Protein AF-A0A4R6TZN9-F1 (afdb_monomer)

Solvent-accessible surface area (backbone atoms only — not comparable to full-atom values): 10328 Å² total; per-residue (Å²): 135,86,80,82,78,74,82,51,76,64,56,57,52,52,51,52,52,55,50,53,56,51,51,53,55,50,51,55,51,50,55,52,51,51,51,53,49,52,49,54,51,43,51,51,50,40,50,53,53,52,52,52,51,54,52,51,53,65,76,41,74,80,31,57,74,72,47,62,58,57,87,77,70,66,84,60,85,71,74,46,57,36,98,57,66,76,50,92,84,32,39,75,53,55,47,55,53,37,35,48,36,52,54,36,66,65,39,36,51,63,53,66,71,78,63,82,47,75,61,86,66,43,79,72,52,64,89,91,52,80,80,34,39,55,48,62,47,70,45,87,99,51,78,36,44,41,54,33,33,38,39,67,51,102,82,78,54,76,45,78,42,76,59,52,79,60,74,52,72,62,68,128

Foldseek 3Di:
DDDPPPDDPVNVVVVVVVVVVVVVVVVVVVVVVVQVVQVVVLVVVLVVLLVQLLVLCVVLVVEDPVLLQDFADQQDQQQADDPDPPPVRHDDDDSSSSSNNSCCVSFYAPPNVVPPDGDPNNVFFPPPDPPGQWHWDDDPPDLWIQIWGWGDGPPGDIDTDSVDPPRPSSPD

Secondary structure (DSSP, 8-state):
-----PPPHHHHHHHHHHHHHHHHHHHHHHHHHHHHHHHHHHHHHHHHHHHHHHHHHHH-TTS-HHHHTPPP-TTSPPPPB-SSTTSTT-B---HHHHHHHHHHHHHS-GGGGS-----GGGGTS-TT-SS-SEEEEEPTTSS-EEEEEEEE-TTS-EEE--TT-S-B----

Nearest PDB structures (foldseek):
  2xkl-assembly1_A-2  TM=5.096E-01  e=2.145E+00  Mus musculus
  4f6l-assembly1_A  TM=2.309E-01  e=5.492E+00  Staphylococcus aureus subsp. aureus Mu50

InterPro domains:
  IPR012902 Prokaryotic N-terminal methylation site [PF07963] (1-26)
  IPR012902 Prokaryotic N-terminal methylation site [PS00409] (5-25)
  IPR013362 Pilus modification type IV, PilV [TIGR02523] (4-108)
  IPR054402 Type IV pilin Tt1218-like domain [PF22150] (28-104)

Radius of gyration: 25.99 Å; Cα contacts (8 Å, |Δi|>4): 208; chains: 1; bounding box: 72×40×73 Å

Structure (mmCIF, N/CA/C/O backbone):
data_AF-A0A4R6TZN9-F1
#
_entry.id   AF-A0A4R6TZN9-F1
#
loop_
_atom_site.group_PDB
_atom_site.id
_atom_site.type_symbol
_atom_site.label_atom_id
_atom_site.label_alt_id
_atom_site.label_comp_id
_atom_site.label_asym_id
_atom_site.label_entity_id
_atom_site.label_seq_id
_atom_site.pdbx_PDB_ins_code
_atom_site.Cartn_x
_atom_site.Cartn_y
_atom_site.Cartn_z
_atom_site.occupancy
_atom_site.B_iso_or_equiv
_atom_site.auth_seq_id
_atom_site.auth_comp_id
_atom_site.auth_asym_id
_atom_site.auth_atom_id
_atom_site.pdbx_PDB_model_num
ATOM 1 N N . MET A 1 1 ? -58.972 -7.550 46.122 1.00 49.81 1 MET A N 1
ATOM 2 C CA . MET A 1 1 ? -57.962 -6.487 46.336 1.00 49.81 1 MET A CA 1
ATOM 3 C C . MET A 1 1 ? -56.599 -7.011 45.911 1.00 49.81 1 MET A C 1
ATOM 5 O O . MET A 1 1 ? -56.025 -7.824 46.624 1.00 49.81 1 MET A O 1
ATOM 9 N N . ASN A 1 2 ? -56.105 -6.603 44.740 1.00 59.06 2 ASN A N 1
ATOM 10 C CA . ASN A 1 2 ? -54.765 -6.977 44.282 1.00 59.06 2 ASN A CA 1
ATOM 11 C C . ASN A 1 2 ? -53.728 -6.092 44.979 1.00 59.06 2 ASN A C 1
ATOM 13 O O . ASN A 1 2 ? -53.755 -4.871 44.844 1.00 59.06 2 ASN A O 1
ATOM 17 N N . ARG A 1 3 ? -52.832 -6.713 45.752 1.00 59.12 3 ARG A N 1
ATOM 18 C CA . ARG A 1 3 ? -51.683 -6.045 46.369 1.00 59.12 3 ARG A CA 1
ATOM 19 C C . ARG A 1 3 ? -50.682 -5.681 45.272 1.00 59.12 3 ARG A C 1
ATOM 21 O O . ARG A 1 3 ? -50.042 -6.570 44.716 1.00 59.12 3 ARG A O 1
ATOM 28 N N . GLN A 1 4 ? -50.540 -4.391 44.976 1.00 62.84 4 GLN A N 1
ATOM 29 C CA . GLN A 1 4 ? -49.404 -3.888 44.207 1.00 62.84 4 GLN A CA 1
ATOM 30 C C . GLN A 1 4 ? -48.121 -4.185 44.994 1.00 62.84 4 GLN A C 1
ATOM 32 O O . GLN A 1 4 ? -47.906 -3.648 46.080 1.00 62.84 4 GLN A O 1
ATOM 37 N N . LYS A 1 5 ? -47.284 -5.084 44.470 1.00 64.38 5 LYS A N 1
ATOM 38 C CA . LYS A 1 5 ? -45.909 -5.259 44.938 1.00 64.38 5 LYS A CA 1
ATOM 39 C C . LYS A 1 5 ? -45.095 -4.143 44.293 1.00 64.38 5 LYS A C 1
ATOM 41 O O . LYS A 1 5 ? -44.784 -4.222 43.111 1.00 64.38 5 LYS A O 1
ATOM 46 N N . GLY A 1 6 ? -44.852 -3.069 45.041 1.00 66.81 6 GLY A N 1
ATOM 47 C CA . GLY A 1 6 ? -43.945 -2.011 44.608 1.00 66.81 6 GLY A CA 1
ATOM 48 C C . GLY A 1 6 ? -42.567 -2.608 44.331 1.00 66.81 6 GLY A C 1
ATOM 49 O O . GLY A 1 6 ? -42.025 -3.319 45.177 1.00 66.81 6 GLY A O 1
ATOM 50 N N . ILE A 1 7 ? -42.046 -2.346 43.135 1.00 66.81 7 ILE A N 1
ATOM 51 C CA . ILE A 1 7 ? -40.670 -2.649 42.731 1.00 66.81 7 ILE A CA 1
ATOM 52 C C . ILE A 1 7 ? -39.751 -2.012 43.775 1.00 66.81 7 ILE A C 1
ATOM 54 O O . ILE A 1 7 ? -39.906 -0.841 44.130 1.00 66.81 7 ILE A O 1
ATOM 58 N N . THR A 1 8 ? -38.842 -2.799 44.334 1.00 79.38 8 THR A N 1
ATOM 59 C CA . THR A 1 8 ? -37.955 -2.315 45.398 1.00 79.38 8 THR A CA 1
ATOM 60 C C . THR A 1 8 ? -36.869 -1.410 44.796 1.00 79.38 8 THR A C 1
ATOM 62 O O . THR A 1 8 ? -36.398 -1.662 43.692 1.00 79.38 8 THR A O 1
ATOM 65 N N . LEU A 1 9 ? -36.427 -0.354 45.494 1.00 85.50 9 LEU A N 1
ATOM 66 C CA . LEU A 1 9 ? -35.376 0.559 44.989 1.00 85.50 9 LEU A CA 1
ATOM 67 C C . LEU A 1 9 ? -34.060 -0.179 44.660 1.00 85.50 9 LEU A C 1
ATOM 69 O O . LEU A 1 9 ? -33.322 0.222 43.762 1.00 85.50 9 LEU A O 1
ATOM 73 N N . ILE A 1 10 ? -33.805 -1.303 45.340 1.00 88.56 10 ILE A N 1
ATOM 74 C CA . ILE A 1 10 ? -32.661 -2.181 45.077 1.00 88.56 10 ILE A CA 1
ATOM 75 C C . ILE A 1 10 ? -32.755 -2.883 43.713 1.00 88.56 10 ILE A C 1
ATOM 77 O O . ILE A 1 10 ? -31.734 -3.084 43.065 1.00 88.56 10 ILE A O 1
ATOM 81 N N . GLU A 1 11 ? -33.958 -3.194 43.228 1.00 91.00 11 GLU A N 1
ATOM 82 C CA . GLU A 1 11 ? -34.175 -3.857 41.936 1.00 91.00 11 GLU A CA 1
ATOM 83 C C . GLU A 1 11 ? -33.758 -2.956 40.768 1.00 91.00 11 GLU A C 1
ATOM 85 O O . GLU A 1 11 ? -33.055 -3.388 39.853 1.00 91.00 11 GLU A O 1
ATOM 90 N N . VAL A 1 12 ? -34.087 -1.665 40.849 1.00 92.00 12 VAL A N 1
ATOM 91 C CA . VAL A 1 12 ? -33.653 -0.663 39.864 1.00 92.00 12 VAL A CA 1
ATOM 92 C C . VAL A 1 12 ? -32.133 -0.478 39.906 1.00 92.00 12 VAL A C 1
ATOM 94 O O . VAL A 1 12 ? -31.490 -0.411 38.860 1.00 92.00 12 VAL A O 1
ATOM 97 N N . LEU A 1 13 ? -31.537 -0.454 41.101 1.00 92.88 13 LEU A N 1
ATOM 98 C CA . LEU A 1 13 ? -30.095 -0.264 41.282 1.00 92.88 13 LEU A CA 1
ATOM 99 C C . LEU A 1 13 ? -29.289 -1.443 40.712 1.00 92.88 13 LEU A C 1
ATOM 101 O O . LEU A 1 13 ? -28.303 -1.235 40.005 1.00 92.88 13 LEU A O 1
ATOM 105 N N . VAL A 1 14 ? -29.755 -2.676 40.933 1.00 94.06 14 VAL A N 1
ATOM 106 C CA . VAL A 1 14 ? -29.167 -3.882 40.326 1.00 94.06 14 VAL A CA 1
ATOM 107 C C . VAL A 1 14 ? -29.339 -3.869 38.805 1.00 94.06 14 VAL A C 1
ATOM 109 O O . VAL A 1 14 ? -28.395 -4.186 38.084 1.00 94.06 14 VAL A O 1
ATOM 112 N N . THR A 1 15 ? -30.498 -3.442 38.296 1.00 95.31 15 THR A N 1
ATOM 113 C CA . THR A 1 15 ? -30.740 -3.344 36.847 1.00 95.31 15 THR A CA 1
ATOM 114 C C . THR A 1 15 ? -29.770 -2.364 36.182 1.00 95.31 15 THR A C 1
ATOM 116 O O . THR A 1 15 ? -29.174 -2.684 35.153 1.00 95.31 15 THR A O 1
ATOM 119 N N . LEU A 1 16 ? -29.544 -1.194 36.787 1.00 94.31 16 LEU A N 1
ATOM 120 C CA . LEU A 1 16 ? -28.572 -0.210 36.300 1.00 94.31 16 LEU A CA 1
ATOM 121 C C . LEU A 1 16 ? -27.134 -0.743 36.360 1.00 94.31 16 LEU A C 1
ATOM 123 O O . LEU A 1 16 ? -26.375 -0.562 35.407 1.00 94.31 16 LEU A O 1
ATOM 127 N N . LEU A 1 17 ? -26.766 -1.453 37.429 1.00 96.19 17 LEU A N 1
ATOM 128 C CA . LEU A 1 17 ? -25.448 -2.081 37.553 1.00 96.19 17 LEU A CA 1
ATOM 129 C C . LEU A 1 17 ? -25.204 -3.093 36.423 1.00 96.19 17 LEU A C 1
ATOM 131 O O . LEU A 1 17 ? -24.203 -3.009 35.718 1.00 96.19 17 LEU A O 1
ATOM 135 N N . VAL A 1 18 ? -26.140 -4.019 36.203 1.00 96.75 18 VAL A N 1
ATOM 136 C CA . VAL A 1 18 ? -26.014 -5.033 35.145 1.00 96.75 18 VAL A CA 1
ATOM 137 C C . VAL A 1 18 ? -25.991 -4.381 33.758 1.00 96.75 18 VAL A C 1
ATOM 139 O O . VAL A 1 18 ? -25.180 -4.757 32.913 1.00 96.75 18 VAL A O 1
ATOM 142 N N . THR A 1 19 ? -26.824 -3.361 33.530 1.00 96.75 19 THR A N 1
ATOM 143 C CA . THR A 1 19 ? -26.898 -2.655 32.239 1.00 96.75 19 THR A CA 1
ATOM 144 C C . THR A 1 19 ? -25.607 -1.900 31.927 1.00 96.75 19 THR A C 1
ATOM 146 O O . THR A 1 19 ? -25.116 -1.957 30.802 1.00 96.75 19 THR A O 1
ATOM 149 N N . THR A 1 20 ? -25.023 -1.217 32.914 1.00 97.50 20 THR A N 1
ATOM 150 C CA . THR A 1 20 ? -23.765 -0.472 32.729 1.00 97.50 20 THR A CA 1
ATOM 151 C C . THR A 1 20 ? -22.590 -1.401 32.431 1.00 97.50 20 THR A C 1
ATOM 153 O O . THR A 1 20 ? -21.841 -1.137 31.492 1.00 97.50 20 THR A O 1
ATOM 156 N N . VAL A 1 21 ? -22.469 -2.529 33.139 1.00 97.31 21 VAL A N 1
ATOM 157 C CA . VAL A 1 21 ? -21.455 -3.557 32.838 1.00 97.31 21 VAL A CA 1
ATOM 158 C C . VAL A 1 21 ? -21.668 -4.151 31.440 1.00 97.31 21 VAL A C 1
ATOM 160 O O . VAL A 1 21 ? -20.709 -4.296 30.682 1.00 97.31 21 VAL A O 1
ATOM 163 N N . GLY A 1 22 ? -22.920 -4.429 31.058 1.00 97.50 22 GLY A N 1
ATOM 164 C CA . GLY A 1 22 ? -23.261 -4.906 29.715 1.00 97.50 22 GLY A CA 1
ATOM 165 C C . GLY A 1 22 ? -22.875 -3.918 28.607 1.00 97.50 22 GLY A C 1
ATOM 166 O O . GLY A 1 22 ? -22.276 -4.312 27.607 1.00 97.50 22 GLY A O 1
ATOM 167 N N . LEU A 1 23 ? -23.148 -2.624 28.800 1.00 97.38 23 LEU A N 1
ATOM 168 C CA . LEU A 1 23 ? -22.795 -1.565 27.847 1.00 97.38 23 LEU A CA 1
ATOM 169 C C . LEU A 1 23 ? -21.279 -1.377 27.704 1.00 97.38 23 LEU A C 1
ATOM 171 O O . LEU A 1 23 ? -20.800 -1.173 26.590 1.00 97.38 23 LEU A O 1
ATOM 175 N N . LEU A 1 24 ? -20.513 -1.495 28.794 1.00 96.50 24 LEU A N 1
ATOM 176 C CA . LEU A 1 24 ? -19.046 -1.461 28.735 1.00 96.50 24 LEU A CA 1
ATOM 177 C C . LEU A 1 24 ? -18.487 -2.634 27.916 1.00 96.50 24 LEU A C 1
ATOM 179 O O . LEU A 1 24 ? -17.585 -2.441 27.099 1.00 96.50 24 LEU A O 1
ATOM 183 N N . GLY A 1 25 ? -19.061 -3.831 28.078 1.00 96.94 25 GLY A N 1
ATOM 184 C CA . GLY A 1 25 ? -18.715 -4.995 27.259 1.00 96.94 25 GLY A CA 1
ATOM 185 C C . GLY A 1 25 ? -18.999 -4.775 25.769 1.00 96.94 25 GLY A C 1
ATOM 186 O O . GLY A 1 25 ? -18.150 -5.062 24.924 1.00 96.94 25 GLY A O 1
ATOM 187 N N . LEU A 1 26 ? -20.158 -4.198 25.436 1.00 97.00 26 LEU A N 1
ATOM 188 C CA . LEU A 1 26 ? -20.520 -3.861 24.054 1.00 97.00 26 LEU A CA 1
ATOM 189 C C . LEU A 1 26 ? -19.589 -2.806 23.442 1.00 97.00 26 LEU A C 1
ATOM 191 O O . LEU A 1 26 ? -19.177 -2.957 22.293 1.00 97.00 26 LEU A O 1
ATOM 195 N N . ALA A 1 27 ? -19.208 -1.778 24.203 1.00 96.62 27 ALA A N 1
ATOM 196 C CA . ALA A 1 27 ? -18.280 -0.749 23.738 1.00 96.62 27 ALA A CA 1
ATOM 197 C C . ALA A 1 27 ? -16.901 -1.338 23.388 1.00 96.62 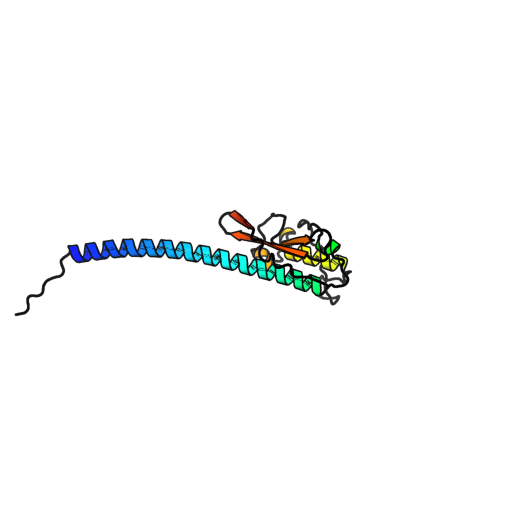27 ALA A C 1
ATOM 199 O O . ALA A 1 27 ? -16.332 -1.010 22.345 1.00 96.62 27 ALA A O 1
ATOM 200 N N . ALA A 1 28 ? -16.385 -2.260 24.208 1.00 95.62 28 ALA A N 1
ATOM 201 C CA . ALA A 1 28 ? -15.132 -2.955 23.920 1.00 95.62 28 ALA A CA 1
ATOM 202 C C . ALA A 1 28 ? -15.216 -3.784 22.626 1.00 95.62 28 ALA A C 1
ATOM 204 O O . ALA A 1 28 ? -14.300 -3.755 21.801 1.00 95.62 28 ALA A O 1
ATOM 205 N N . LEU A 1 29 ? -16.328 -4.490 22.401 1.00 95.69 29 LEU A N 1
ATOM 206 C CA . LEU A 1 29 ? -16.553 -5.225 21.152 1.00 95.69 29 LEU A CA 1
ATOM 207 C C . LEU A 1 29 ? -16.658 -4.288 19.944 1.00 95.69 29 LEU A C 1
ATOM 209 O O . LEU A 1 29 ? -16.084 -4.583 18.897 1.00 95.69 29 LEU A O 1
ATOM 213 N N . GLN A 1 30 ? -17.320 -3.139 20.087 1.00 96.38 30 GLN A N 1
ATOM 214 C CA . GLN A 1 30 ? -17.437 -2.149 19.018 1.00 96.38 30 GLN A CA 1
ATOM 215 C C . GLN A 1 30 ? -16.071 -1.584 18.607 1.00 96.38 30 GLN A C 1
ATOM 217 O O . GLN A 1 30 ? -15.795 -1.461 17.414 1.00 96.38 30 GLN A O 1
ATOM 222 N N . LEU A 1 31 ? -15.186 -1.299 19.567 1.00 92.19 31 LEU A N 1
ATOM 223 C CA . LEU A 1 31 ? -13.818 -0.861 19.274 1.00 92.19 31 LEU A CA 1
ATOM 224 C C . LEU A 1 31 ? -13.020 -1.930 18.520 1.00 92.19 31 LEU A C 1
ATOM 226 O O . LEU A 1 31 ? -12.300 -1.600 17.580 1.00 92.19 31 LEU A O 1
ATOM 230 N N . ASN A 1 32 ? -13.157 -3.203 18.893 1.00 90.94 32 ASN A N 1
ATOM 231 C CA . ASN A 1 32 ? -12.510 -4.301 18.173 1.00 90.94 32 ASN A CA 1
ATOM 232 C C . ASN A 1 32 ? -13.064 -4.455 16.748 1.00 90.94 32 ASN A C 1
ATOM 234 O O . ASN A 1 32 ? -12.297 -4.612 15.799 1.00 90.94 32 ASN A O 1
ATOM 238 N N . ALA A 1 33 ? -14.383 -4.342 16.575 1.00 92.69 33 ALA A N 1
ATOM 239 C CA . ALA A 1 33 ? -15.023 -4.404 15.263 1.00 92.69 33 ALA A CA 1
ATOM 240 C C . ALA A 1 33 ? -14.567 -3.259 14.339 1.00 92.69 33 ALA A C 1
ATOM 242 O O . ALA A 1 33 ? -14.302 -3.484 13.157 1.00 92.69 33 ALA A O 1
ATOM 243 N N . LEU A 1 34 ? -14.419 -2.042 14.872 1.00 90.56 34 LEU A N 1
ATOM 244 C CA . LEU A 1 34 ? -13.900 -0.895 14.122 1.00 90.56 34 LEU A CA 1
ATOM 245 C C . LEU A 1 34 ? -12.458 -1.121 13.655 1.00 90.56 34 LEU A C 1
ATOM 247 O O . LEU A 1 34 ? -12.143 -0.839 12.501 1.00 90.56 34 LEU A O 1
ATOM 251 N N . GLN A 1 35 ? -11.601 -1.666 14.521 1.00 86.69 35 GLN A N 1
ATOM 252 C CA . GLN A 1 35 ? -10.216 -1.991 14.168 1.00 86.69 35 GLN A CA 1
ATOM 253 C C . GLN A 1 35 ? -10.147 -3.046 13.061 1.00 86.69 35 GLN A C 1
ATOM 255 O O . GLN A 1 35 ? -9.455 -2.842 12.065 1.00 86.69 35 GLN A O 1
ATOM 260 N N . ALA A 1 36 ? -10.925 -4.124 13.184 1.00 87.12 36 ALA A N 1
ATOM 261 C CA . ALA A 1 36 ? -11.005 -5.166 12.162 1.00 87.12 36 ALA A CA 1
ATOM 262 C C . ALA A 1 36 ? -11.535 -4.629 10.819 1.00 87.12 36 ALA A C 1
ATOM 264 O O . ALA A 1 36 ? -11.042 -5.001 9.755 1.00 87.12 36 ALA A O 1
ATOM 265 N N . THR A 1 37 ? -12.510 -3.716 10.856 1.00 89.12 37 THR A N 1
ATOM 266 C CA . THR A 1 37 ? -13.054 -3.078 9.647 1.00 89.12 37 THR A CA 1
ATOM 267 C C . THR A 1 37 ? -12.013 -2.185 8.973 1.00 89.12 37 THR A C 1
ATOM 269 O O . THR A 1 37 ? -11.863 -2.228 7.752 1.00 89.12 37 THR A O 1
ATOM 272 N N . ALA A 1 38 ? -11.265 -1.400 9.753 1.00 83.94 38 ALA A N 1
ATOM 273 C CA . ALA A 1 38 ? -10.200 -0.553 9.229 1.00 83.94 38 ALA A CA 1
ATOM 274 C C . ALA A 1 38 ? -9.087 -1.382 8.568 1.00 83.94 38 ALA A C 1
ATOM 276 O O . ALA A 1 38 ? -8.666 -1.051 7.461 1.00 83.94 38 ALA A O 1
ATOM 277 N N . ASP A 1 39 ? -8.655 -2.476 9.200 1.00 82.56 39 ASP A N 1
ATOM 278 C CA . ASP A 1 39 ? -7.651 -3.388 8.641 1.00 82.56 39 ASP A CA 1
ATOM 279 C C . ASP A 1 39 ? -8.135 -4.056 7.342 1.00 82.56 39 ASP A C 1
ATOM 281 O O . ASP A 1 39 ? -7.460 -4.003 6.313 1.00 82.56 39 ASP A O 1
ATOM 285 N N . SER A 1 40 ? -9.363 -4.585 7.340 1.00 86.88 40 SER A N 1
ATOM 286 C CA . SER A 1 40 ? -9.988 -5.161 6.142 1.00 86.88 40 SER A CA 1
ATOM 287 C C . SER A 1 40 ? -10.081 -4.154 4.985 1.00 86.88 40 SER A C 1
ATOM 289 O O . SER A 1 40 ? -9.820 -4.498 3.825 1.00 86.88 40 SER A O 1
ATOM 291 N N . GLY A 1 41 ? -10.397 -2.893 5.293 1.00 86.12 41 GLY A N 1
ATOM 292 C CA . GLY A 1 41 ? -10.439 -1.804 4.321 1.00 86.12 41 GLY A CA 1
ATOM 293 C C . GLY A 1 41 ? -9.066 -1.476 3.730 1.00 86.12 41 GLY A C 1
ATOM 294 O O . GLY A 1 41 ? -8.953 -1.307 2.515 1.00 86.12 41 GLY A O 1
ATOM 295 N N . GLN A 1 42 ? -8.016 -1.418 4.555 1.00 80.56 42 GLN A N 1
ATOM 296 C CA . GLN A 1 42 ? -6.643 -1.182 4.087 1.00 80.56 42 GLN A CA 1
ATOM 297 C C . GLN A 1 42 ? -6.132 -2.338 3.225 1.00 80.56 42 GLN A C 1
ATOM 299 O O . GLN A 1 42 ? -5.613 -2.122 2.129 1.00 80.56 42 GLN A O 1
ATOM 304 N N . ARG A 1 43 ? -6.377 -3.578 3.660 1.00 83.38 43 ARG A N 1
ATOM 305 C CA . ARG A 1 43 ? -6.059 -4.783 2.892 1.00 83.38 43 ARG A CA 1
ATOM 306 C C . ARG A 1 43 ? -6.730 -4.786 1.521 1.00 83.38 43 ARG A C 1
ATOM 308 O O . ARG A 1 43 ? -6.079 -5.072 0.520 1.00 83.38 43 ARG A O 1
ATOM 315 N N . SER A 1 44 ? -8.024 -4.474 1.465 1.00 86.69 44 SER A N 1
ATOM 316 C CA . SER A 1 44 ? -8.773 -4.449 0.203 1.00 86.69 44 SER A CA 1
ATOM 317 C C . SER A 1 44 ? -8.179 -3.429 -0.766 1.00 86.69 44 SER A C 1
ATOM 319 O O . SER A 1 44 ? -7.953 -3.746 -1.929 1.00 86.69 44 SER A O 1
ATOM 321 N N . GLN A 1 45 ? -7.855 -2.230 -0.281 1.00 84.81 45 GLN A N 1
ATOM 322 C CA . GLN A 1 45 ? -7.236 -1.180 -1.092 1.00 84.81 45 GLN A CA 1
ATOM 323 C C . GLN A 1 45 ? -5.845 -1.572 -1.608 1.00 84.81 45 GLN A C 1
ATOM 325 O O . GLN A 1 45 ? -5.544 -1.340 -2.777 1.00 84.81 45 GLN A O 1
ATOM 330 N N . ALA A 1 46 ? -5.022 -2.227 -0.787 1.00 81.81 46 ALA A N 1
ATOM 331 C CA . ALA A 1 46 ? -3.714 -2.719 -1.213 1.00 81.81 46 ALA A CA 1
ATOM 332 C C . ALA A 1 46 ? -3.821 -3.794 -2.316 1.00 81.81 46 ALA A C 1
ATOM 334 O O . ALA A 1 46 ? -3.022 -3.809 -3.252 1.00 81.81 46 ALA A O 1
ATOM 335 N N . VAL A 1 47 ? -4.843 -4.657 -2.255 1.00 85.06 47 VAL A N 1
ATOM 336 C CA . VAL A 1 47 ? -5.138 -5.638 -3.316 1.00 85.06 47 VAL A CA 1
ATOM 337 C C . VAL A 1 47 ? -5.584 -4.959 -4.608 1.00 85.06 47 VAL A C 1
ATOM 339 O O . VAL A 1 47 ? -5.085 -5.313 -5.674 1.00 85.06 47 VAL A O 1
ATOM 342 N N . TRP A 1 48 ? -6.466 -3.960 -4.527 1.00 86.69 48 TRP A N 1
ATOM 343 C CA . TRP A 1 48 ? -6.859 -3.164 -5.695 1.00 86.69 48 TRP A CA 1
ATOM 344 C C . TRP A 1 48 ? -5.650 -2.519 -6.380 1.00 86.69 48 TRP A C 1
ATOM 346 O O . TRP A 1 48 ? -5.539 -2.561 -7.603 1.00 86.69 48 TRP A O 1
ATOM 356 N N . LEU A 1 49 ? -4.718 -1.983 -5.589 1.00 85.25 49 LEU A N 1
ATOM 357 C CA . LEU A 1 49 ? -3.487 -1.365 -6.072 1.00 85.25 49 LEU A CA 1
ATOM 358 C C . LEU A 1 49 ? -2.586 -2.353 -6.828 1.00 85.25 49 LEU A C 1
ATOM 360 O O . LEU A 1 49 ? -2.023 -2.008 -7.864 1.00 85.25 49 LEU A O 1
ATOM 364 N N . MET A 1 50 ? -2.440 -3.574 -6.303 1.00 85.62 50 MET A N 1
ATOM 365 C CA . MET A 1 50 ? -1.673 -4.632 -6.968 1.00 85.62 50 MET A CA 1
ATOM 366 C C . MET A 1 50 ? -2.310 -5.045 -8.283 1.00 85.62 50 MET A C 1
ATOM 368 O O . MET A 1 50 ? -1.600 -5.205 -9.272 1.00 85.62 50 MET A O 1
ATOM 372 N N . GLN A 1 51 ? -3.633 -5.224 -8.295 1.00 86.94 51 GLN A N 1
ATOM 373 C CA . GLN A 1 51 ? -4.335 -5.618 -9.509 1.00 86.94 51 GLN A CA 1
ATOM 374 C C . GLN A 1 51 ? -4.173 -4.553 -10.594 1.00 86.94 51 GLN A C 1
ATOM 376 O O . GLN A 1 51 ? -3.888 -4.900 -11.734 1.00 86.94 51 GLN A O 1
ATOM 381 N N . ASP A 1 52 ? -4.272 -3.271 -10.232 1.00 88.25 52 ASP A N 1
ATOM 382 C CA . ASP A 1 52 ? -4.004 -2.155 -11.143 1.00 88.25 52 ASP A CA 1
ATOM 383 C C . ASP A 1 52 ? -2.597 -2.245 -11.761 1.00 88.25 52 ASP A C 1
ATOM 385 O O . ASP A 1 52 ? -2.464 -2.158 -12.980 1.00 88.25 52 ASP A O 1
ATOM 389 N N . LEU A 1 53 ? -1.555 -2.515 -10.963 1.00 86.88 53 LEU A N 1
ATOM 390 C CA . LEU A 1 53 ? -0.196 -2.691 -11.494 1.00 86.88 53 LEU A CA 1
ATOM 391 C C . LEU A 1 53 ? -0.089 -3.897 -12.440 1.00 86.88 53 LEU A C 1
ATOM 393 O O . LEU A 1 53 ? 0.548 -3.808 -13.486 1.00 86.88 53 LEU A O 1
ATOM 397 N N . ILE A 1 54 ? -0.718 -5.022 -12.093 1.00 86.75 54 ILE A N 1
ATOM 398 C CA . ILE A 1 54 ? -0.709 -6.231 -12.926 1.00 86.75 54 ILE A CA 1
ATOM 399 C C . ILE A 1 54 ? -1.395 -5.980 -14.270 1.00 86.75 54 ILE A C 1
ATOM 401 O O . ILE A 1 54 ? -0.873 -6.392 -15.307 1.00 86.75 54 ILE A O 1
ATOM 405 N N . GLU A 1 55 ? -2.534 -5.287 -14.281 1.00 88.12 55 GLU A N 1
ATOM 406 C CA . GLU A 1 55 ? -3.202 -4.947 -15.538 1.00 88.12 55 GLU A CA 1
ATOM 407 C C . GLU A 1 55 ? -2.372 -3.965 -16.372 1.00 88.12 55 GLU A C 1
ATOM 409 O O . GLU A 1 55 ? -2.270 -4.132 -17.586 1.00 88.12 55 GLU A O 1
ATOM 414 N N . ARG A 1 56 ? -1.689 -3.000 -15.746 1.00 88.44 56 ARG A N 1
ATOM 415 C CA . ARG A 1 56 ? -0.765 -2.094 -16.450 1.00 88.44 56 ARG A CA 1
ATOM 416 C C . ARG A 1 56 ? 0.395 -2.841 -17.108 1.00 88.44 56 ARG A C 1
ATOM 418 O O . ARG A 1 56 ? 0.674 -2.608 -18.283 1.00 88.44 56 ARG A O 1
ATOM 425 N N . MET A 1 57 ? 0.989 -3.813 -16.409 1.00 87.12 57 MET A N 1
ATOM 426 C CA . MET A 1 57 ? 2.008 -4.702 -16.982 1.00 87.12 57 MET A CA 1
ATOM 427 C C . MET A 1 57 ? 1.490 -5.455 -18.214 1.00 87.12 57 MET A C 1
ATOM 429 O O . MET A 1 57 ? 2.184 -5.530 -19.227 1.00 87.12 57 MET A O 1
ATOM 433 N N . ARG A 1 58 ? 0.255 -5.975 -18.161 1.00 86.62 58 ARG A N 1
ATOM 434 C CA . ARG A 1 58 ? -0.373 -6.688 -19.290 1.00 86.62 58 ARG A CA 1
ATOM 435 C C . ARG A 1 58 ? -0.643 -5.784 -20.491 1.00 86.62 58 ARG A C 1
ATOM 437 O O . ARG A 1 58 ? -0.503 -6.223 -21.629 1.00 86.62 58 ARG A O 1
ATOM 444 N N . VAL A 1 59 ? -1.018 -4.529 -20.252 1.00 89.06 59 VAL A N 1
ATOM 445 C CA . VAL A 1 59 ? -1.281 -3.540 -21.313 1.00 89.06 59 VAL A CA 1
ATOM 446 C C . VAL A 1 59 ? 0.017 -3.020 -21.952 1.00 89.06 59 VAL A C 1
ATOM 448 O O . VAL A 1 59 ? -0.018 -2.494 -23.065 1.00 89.06 59 VAL A O 1
ATOM 451 N N . ASN A 1 60 ? 1.174 -3.240 -21.320 1.00 88.50 60 ASN A N 1
ATOM 452 C CA . ASN A 1 60 ? 2.492 -2.867 -21.831 1.00 88.50 60 ASN A CA 1
ATOM 453 C C . ASN A 1 60 ? 3.354 -4.091 -22.229 1.00 88.50 60 ASN A C 1
ATOM 455 O O . ASN A 1 60 ? 4.435 -4.316 -21.673 1.00 88.50 60 ASN A O 1
ATOM 459 N N . PRO A 1 61 ? 2.951 -4.876 -23.252 1.00 86.00 61 PRO A N 1
ATOM 460 C CA . PRO A 1 61 ? 3.650 -6.107 -23.627 1.00 86.00 61 PRO A CA 1
ATOM 461 C C . PRO A 1 61 ? 5.059 -5.864 -24.185 1.00 86.00 61 PRO A C 1
ATOM 463 O O . PRO A 1 61 ? 5.852 -6.796 -24.272 1.00 86.00 61 PRO A O 1
ATOM 466 N N . ARG A 1 62 ? 5.384 -4.623 -24.576 1.00 87.75 62 ARG A N 1
ATOM 467 C CA . ARG A 1 62 ? 6.675 -4.249 -25.176 1.00 8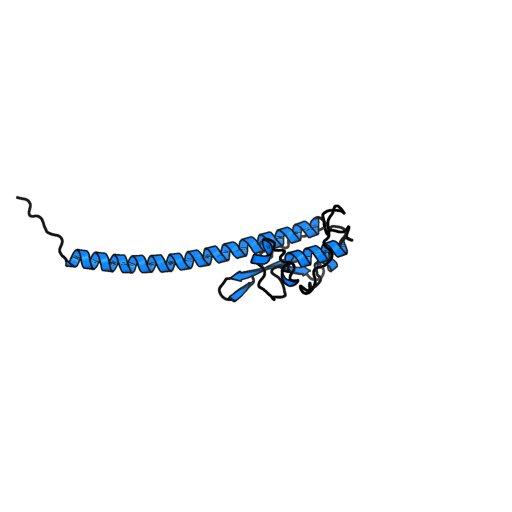7.75 62 ARG A CA 1
ATOM 468 C C . ARG A 1 62 ? 7.772 -4.000 -24.139 1.00 87.75 62 ARG A C 1
ATOM 470 O O . ARG A 1 62 ? 8.938 -3.953 -24.522 1.00 87.75 62 ARG A O 1
ATOM 477 N N . ALA A 1 63 ? 7.416 -3.801 -22.870 1.00 86.81 63 ALA A N 1
ATOM 478 C CA . ALA A 1 63 ? 8.391 -3.699 -21.790 1.00 86.81 63 ALA A CA 1
ATOM 479 C C . ALA A 1 63 ? 8.971 -5.080 -21.488 1.00 86.81 63 ALA A C 1
ATOM 481 O O . ALA A 1 63 ? 8.259 -6.066 -21.606 1.00 86.81 63 ALA A O 1
ATOM 482 N N . SER A 1 64 ? 10.226 -5.189 -21.076 1.00 84.38 64 SER A N 1
ATOM 483 C CA . SER A 1 64 ? 10.754 -6.466 -20.595 1.00 84.38 64 SER A CA 1
ATOM 484 C C . SER A 1 64 ? 10.362 -6.711 -19.141 1.00 84.38 64 SER A C 1
ATOM 486 O O . SER A 1 64 ? 10.031 -5.796 -18.388 1.00 84.38 64 SER A O 1
ATOM 488 N N . ASP A 1 65 ? 10.433 -7.964 -18.723 1.00 80.44 65 ASP A N 1
ATOM 489 C CA . ASP A 1 65 ? 10.150 -8.377 -17.350 1.00 80.44 65 ASP A CA 1
ATOM 490 C C . ASP A 1 65 ? 11.103 -7.748 -16.335 1.00 80.44 65 ASP A C 1
ATOM 492 O O . ASP A 1 65 ? 10.683 -7.269 -15.283 1.00 80.44 65 ASP A O 1
ATOM 496 N N . GLY A 1 66 ? 12.375 -7.606 -16.714 1.00 82.88 66 GL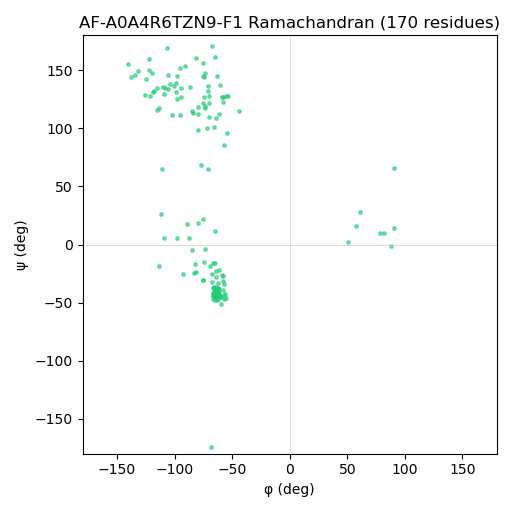Y A N 1
ATOM 497 C CA . GLY A 1 66 ? 13.374 -6.904 -15.912 1.00 82.88 66 GLY A CA 1
ATOM 498 C C . GLY A 1 66 ? 13.061 -5.422 -15.674 1.00 82.88 66 GLY A C 1
ATOM 499 O O . GLY A 1 66 ? 13.548 -4.861 -14.696 1.00 82.88 66 GLY A O 1
ATOM 500 N N . GLN A 1 67 ? 12.240 -4.780 -16.514 1.00 88.50 67 GLN A N 1
ATOM 501 C CA . GLN A 1 67 ? 11.856 -3.373 -16.327 1.00 88.50 67 GLN A CA 1
ATOM 502 C C . GLN A 1 67 ? 10.830 -3.198 -15.206 1.00 88.50 67 GLN A C 1
ATOM 504 O O . GLN A 1 67 ? 10.880 -2.197 -14.497 1.00 88.50 67 GLN A O 1
ATOM 509 N N . TYR A 1 68 ? 9.969 -4.194 -14.979 1.00 87.38 68 TYR A N 1
ATOM 510 C CA . TYR A 1 68 ? 9.022 -4.197 -13.861 1.00 87.38 68 TYR A CA 1
ATOM 511 C C . TYR A 1 68 ? 9.629 -4.721 -12.544 1.00 87.38 68 TYR A C 1
ATOM 513 O O . TYR A 1 68 ? 8.996 -4.642 -11.497 1.00 87.38 68 TYR A O 1
ATOM 521 N N . LEU A 1 69 ? 10.874 -5.206 -12.556 1.00 86.31 69 LEU A N 1
ATOM 522 C CA . LEU A 1 69 ? 11.602 -5.657 -11.357 1.00 86.31 69 LEU A CA 1
ATOM 523 C C . LEU A 1 69 ? 12.562 -4.598 -10.794 1.00 86.31 69 LEU A C 1
ATOM 525 O O . LEU A 1 69 ? 13.327 -4.879 -9.870 1.00 86.31 69 LEU A O 1
ATOM 529 N N . GLN A 1 70 ? 12.561 -3.388 -11.354 1.00 84.88 70 GLN A N 1
ATOM 530 C CA . GLN A 1 70 ? 13.468 -2.333 -10.918 1.00 84.88 70 GLN A CA 1
ATOM 531 C C . GLN A 1 70 ? 13.050 -1.735 -9.573 1.00 84.88 70 GLN A C 1
ATOM 533 O O . GLN A 1 70 ? 11.868 -1.550 -9.278 1.00 84.88 70 GLN A O 1
ATOM 538 N N . ALA A 1 71 ? 14.049 -1.384 -8.762 1.00 81.06 71 ALA A N 1
ATOM 539 C CA . ALA A 1 71 ? 13.827 -0.615 -7.548 1.00 81.06 71 ALA A CA 1
ATOM 540 C C . ALA A 1 71 ? 13.444 0.828 -7.906 1.00 81.06 71 ALA A C 1
ATOM 542 O O . ALA A 1 71 ? 14.115 1.482 -8.704 1.00 81.06 71 ALA A O 1
ATOM 543 N N . VAL A 1 72 ? 12.385 1.333 -7.278 1.00 81.88 72 VAL A N 1
ATOM 544 C CA . VAL A 1 72 ? 11.889 2.697 -7.482 1.00 81.88 72 VAL A CA 1
ATOM 545 C C . VAL A 1 72 ? 12.395 3.610 -6.374 1.00 81.88 72 VAL A C 1
ATOM 547 O O . VAL A 1 72 ? 12.353 3.248 -5.198 1.00 81.88 72 VAL A O 1
ATOM 550 N N . THR A 1 73 ? 12.792 4.834 -6.722 1.00 80.62 73 THR A N 1
ATOM 551 C CA . THR A 1 73 ? 13.080 5.916 -5.770 1.00 80.62 73 THR A CA 1
ATOM 552 C C . THR A 1 73 ? 11.999 7.003 -5.834 1.00 80.62 73 THR A C 1
ATOM 554 O O . THR A 1 73 ? 11.659 7.506 -6.901 1.00 80.62 73 THR A O 1
ATOM 557 N N . CYS A 1 74 ? 11.443 7.392 -4.683 1.00 80.25 74 CYS A N 1
ATOM 558 C CA . CYS A 1 74 ? 10.361 8.389 -4.599 1.00 80.25 74 CYS A CA 1
ATOM 559 C C . CYS A 1 74 ? 10.862 9.840 -4.471 1.00 80.25 74 CYS A C 1
ATOM 561 O O . CYS A 1 74 ? 10.117 10.718 -4.030 1.00 80.25 74 CYS A O 1
ATOM 563 N N . THR A 1 75 ? 12.130 10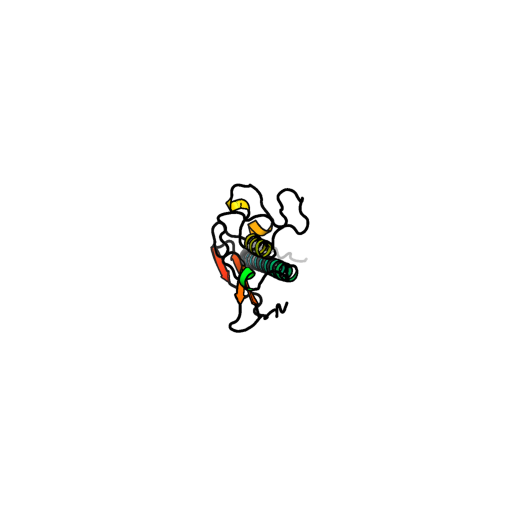.090 -4.807 1.00 78.19 75 THR A N 1
ATOM 564 C CA . THR A 1 75 ? 12.795 11.396 -4.657 1.00 78.19 75 THR A CA 1
ATOM 565 C C . THR A 1 75 ? 12.511 12.353 -5.806 1.00 78.19 75 THR A C 1
ATOM 567 O O . THR A 1 75 ? 12.613 13.561 -5.626 1.00 78.19 75 THR A O 1
ATOM 570 N N . THR A 1 76 ? 12.176 11.830 -6.985 1.00 76.69 76 THR A N 1
ATOM 571 C CA . THR A 1 76 ? 11.810 12.617 -8.161 1.00 76.69 76 THR A CA 1
ATOM 572 C C . THR A 1 76 ? 10.613 11.977 -8.849 1.00 76.69 76 THR A C 1
ATOM 574 O O . THR A 1 76 ? 10.465 10.756 -8.871 1.00 76.69 76 THR A O 1
ATOM 577 N N . THR A 1 77 ? 9.720 12.805 -9.390 1.00 78.12 77 THR A N 1
ATOM 578 C CA . THR A 1 77 ? 8.650 12.345 -10.283 1.00 78.12 77 THR A CA 1
ATOM 579 C C . THR A 1 77 ? 9.262 12.042 -11.649 1.00 78.12 77 THR A C 1
ATOM 581 O O . THR A 1 77 ? 9.844 12.957 -12.243 1.00 78.12 77 THR A O 1
ATOM 584 N N . PRO A 1 78 ? 9.140 10.811 -12.171 1.00 80.88 78 PRO A N 1
ATOM 585 C CA . PRO A 1 78 ? 9.517 10.515 -13.543 1.00 80.88 78 PRO A CA 1
ATOM 586 C C . PRO A 1 78 ? 8.591 11.213 -14.539 1.00 80.88 78 PRO A C 1
ATOM 588 O O . PRO A 1 78 ? 7.556 11.781 -14.181 1.00 80.88 78 PRO A O 1
ATOM 591 N N . GLN A 1 79 ? 8.977 11.151 -15.813 1.00 81.00 79 GLN A N 1
ATOM 592 C CA . GLN A 1 79 ? 8.142 11.616 -16.913 1.00 81.00 79 GLN A CA 1
ATOM 593 C C . GLN A 1 79 ? 6.777 10.917 -16.862 1.00 81.00 79 GLN A C 1
ATOM 595 O O . GLN A 1 79 ? 6.711 9.690 -16.806 1.00 81.00 79 GLN A O 1
ATOM 600 N N . GLN A 1 80 ? 5.699 11.701 -16.886 1.00 80.75 80 GLN A N 1
ATOM 601 C CA . GLN A 1 80 ? 4.343 11.163 -16.912 1.00 80.75 80 GLN A CA 1
ATOM 602 C C . GLN A 1 80 ? 4.062 10.606 -18.307 1.00 80.75 80 GLN A C 1
ATOM 604 O O . GLN A 1 80 ? 4.130 11.321 -19.312 1.00 80.75 80 GLN A O 1
ATOM 609 N N . CYS A 1 81 ? 3.792 9.307 -18.365 1.00 81.31 81 CYS A N 1
ATOM 610 C CA . CYS A 1 81 ? 3.601 8.578 -19.609 1.00 81.31 81 CYS A CA 1
ATOM 611 C C . CYS A 1 81 ? 2.111 8.419 -19.910 1.00 81.31 81 CYS A C 1
ATOM 613 O O . CYS A 1 81 ? 1.357 7.975 -19.048 1.00 81.31 81 CYS A O 1
ATOM 615 N N . ALA A 1 82 ? 1.691 8.739 -21.137 1.00 73.31 82 ALA A N 1
ATOM 616 C CA . ALA A 1 82 ? 0.321 8.513 -21.599 1.00 73.31 82 ALA A CA 1
ATOM 617 C C . ALA A 1 82 ? 0.294 7.823 -22.975 1.00 73.31 82 ALA A C 1
ATOM 619 O O . ALA A 1 82 ? 1.195 8.041 -23.791 1.00 73.31 82 ALA A O 1
ATOM 620 N N . PRO A 1 83 ? 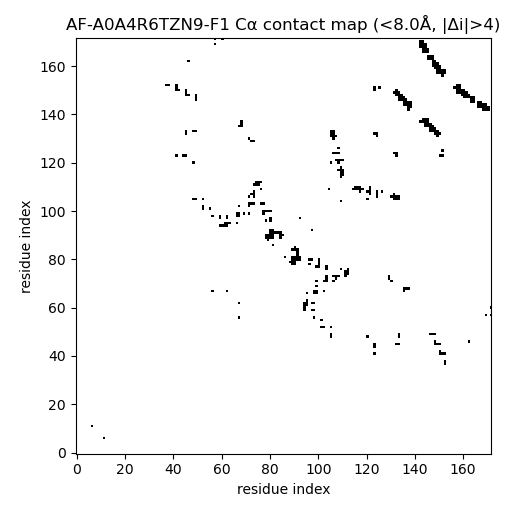-0.741 7.008 -23.259 1.00 61.97 83 PRO A N 1
ATOM 621 C CA . PRO A 1 83 ? -0.907 6.352 -24.557 1.00 61.97 83 PRO A CA 1
ATOM 622 C C . PRO A 1 83 ? -1.212 7.344 -25.690 1.00 61.97 83 PRO A C 1
ATOM 624 O O . PRO A 1 83 ? -0.888 7.071 -26.845 1.00 61.97 83 PRO A O 1
ATOM 627 N N . THR A 1 84 ? -1.794 8.504 -25.374 1.00 63.22 84 THR A N 1
ATOM 628 C CA . THR A 1 84 ? -2.008 9.607 -26.316 1.00 63.22 84 THR A CA 1
ATOM 629 C C . THR A 1 84 ? -1.156 10.809 -25.908 1.00 63.22 84 THR A C 1
ATOM 631 O O . THR A 1 84 ? -1.372 11.355 -24.825 1.00 63.22 84 THR A O 1
ATOM 634 N N . PRO A 1 85 ? -0.196 11.254 -26.738 1.00 55.94 85 PRO A N 1
ATOM 635 C CA . PRO A 1 85 ? 0.511 12.504 -26.479 1.00 55.94 85 PRO A CA 1
ATOM 636 C C . PRO A 1 85 ? -0.479 13.684 -26.519 1.00 55.94 85 PRO A C 1
ATOM 638 O O . PRO A 1 85 ? -1.396 13.668 -27.338 1.00 55.94 85 PRO A O 1
ATOM 641 N N . ASN A 1 86 ? -0.261 14.702 -25.675 1.00 59.50 86 ASN A N 1
ATOM 642 C CA . ASN A 1 86 ? -1.072 15.927 -25.482 1.00 59.50 86 ASN A CA 1
ATOM 643 C C . ASN A 1 86 ? -2.200 15.914 -24.430 1.00 59.50 86 ASN A C 1
ATOM 645 O O . ASN A 1 86 ? -2.965 16.875 -24.372 1.00 59.50 86 ASN A O 1
ATOM 649 N N . GLU A 1 87 ? -2.264 14.941 -23.524 1.00 58.78 87 GLU A N 1
ATOM 650 C CA . GLU A 1 87 ? -2.898 15.208 -22.221 1.00 58.78 87 GLU A CA 1
ATOM 651 C C . GLU A 1 87 ? -1.916 16.068 -21.402 1.00 58.78 87 GLU A C 1
ATOM 653 O O . GLU A 1 87 ? -0.730 15.740 -21.323 1.00 58.78 87 GLU A O 1
ATOM 658 N N . THR A 1 88 ? -2.365 17.210 -20.874 1.00 59.19 88 THR A N 1
ATOM 659 C CA . THR A 1 88 ? -1.533 18.241 -20.219 1.00 59.19 88 THR A CA 1
ATOM 660 C C . THR A 1 88 ? -0.503 17.622 -19.257 1.00 59.19 88 THR A C 1
ATOM 662 O O . THR A 1 88 ? -0.886 17.054 -18.240 1.00 59.19 88 THR A O 1
ATOM 665 N N . ASN A 1 89 ? 0.795 17.758 -19.566 1.00 66.12 89 ASN A N 1
ATOM 666 C CA . ASN A 1 89 ? 1.959 17.204 -18.837 1.00 66.12 89 ASN A CA 1
ATOM 667 C C . ASN A 1 89 ? 2.339 15.733 -19.097 1.00 66.12 89 ASN A C 1
ATOM 669 O O . ASN A 1 89 ? 3.231 15.222 -18.422 1.00 66.12 89 ASN A O 1
ATOM 673 N N . SER A 1 90 ? 1.753 15.076 -20.100 1.00 69.56 90 SER A N 1
ATOM 674 C CA . SER A 1 90 ? 2.147 13.726 -20.522 1.00 69.56 90 SER A CA 1
ATOM 675 C C . SER A 1 90 ? 2.936 13.712 -21.836 1.00 69.56 90 SER A C 1
ATOM 677 O O . SER A 1 90 ? 2.705 14.518 -22.741 1.00 69.56 90 SER A O 1
ATOM 679 N N . VAL A 1 91 ? 3.882 12.777 -21.946 1.00 78.75 91 VAL A N 1
ATOM 680 C CA . VAL A 1 91 ? 4.736 12.587 -23.130 1.00 78.75 91 VAL A CA 1
ATOM 681 C C . VAL A 1 91 ? 4.573 11.158 -23.651 1.00 78.75 91 VAL A C 1
ATOM 683 O O . VAL A 1 91 ? 4.317 10.228 -22.884 1.00 78.75 91 VAL A O 1
ATOM 686 N N . ALA A 1 92 ? 4.742 10.969 -24.963 1.00 81.06 92 ALA A N 1
ATOM 687 C CA . ALA A 1 92 ? 4.850 9.638 -25.551 1.00 81.06 92 ALA A CA 1
ATOM 688 C C . ALA A 1 92 ? 6.117 8.941 -25.024 1.00 81.06 92 ALA A C 1
ATOM 690 O O . ALA A 1 92 ? 7.237 9.323 -25.365 1.00 81.06 92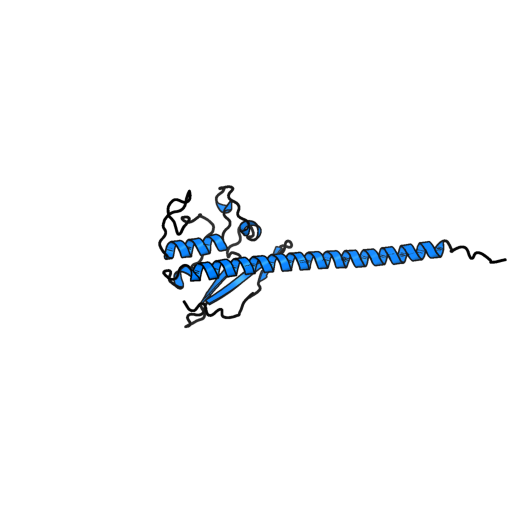 ALA A O 1
ATOM 691 N N . CYS A 1 93 ? 5.929 7.932 -24.178 1.00 85.81 93 CYS A N 1
ATOM 692 C CA . CYS A 1 93 ? 7.010 7.181 -23.551 1.00 85.81 93 CYS A CA 1
ATOM 693 C C . CYS A 1 93 ? 7.354 5.904 -24.318 1.00 85.81 93 CYS A C 1
ATOM 695 O O . CYS A 1 93 ? 6.493 5.279 -24.942 1.00 85.81 93 CYS A O 1
ATOM 697 N N . SER A 1 94 ? 8.612 5.470 -24.211 1.00 89.38 94 SER A N 1
ATOM 698 C CA . SER A 1 94 ? 8.971 4.095 -24.552 1.00 89.38 94 SER A CA 1
ATOM 699 C C . SER A 1 94 ? 8.298 3.110 -23.585 1.00 89.38 94 SER A C 1
ATOM 701 O O . SER A 1 94 ? 7.893 3.475 -22.480 1.00 89.38 94 SER A O 1
ATOM 703 N N . ALA A 1 95 ? 8.205 1.841 -23.984 1.00 88.38 95 ALA A N 1
ATOM 704 C CA . ALA A 1 95 ? 7.647 0.789 -23.133 1.00 88.38 95 ALA A CA 1
ATOM 705 C C . ALA A 1 95 ? 8.383 0.668 -21.784 1.00 88.38 95 ALA A C 1
ATOM 707 O O . ALA A 1 95 ? 7.761 0.440 -20.751 1.00 88.38 95 ALA A O 1
ATOM 708 N N . GLU A 1 96 ? 9.694 0.908 -21.789 1.00 89.50 96 GLU A N 1
ATOM 709 C CA . GLU A 1 96 ? 10.534 0.953 -20.591 1.00 89.50 96 GLU A CA 1
ATOM 710 C C . GLU A 1 96 ? 10.173 2.110 -19.657 1.00 89.50 96 GLU A C 1
ATOM 712 O O . GLU A 1 96 ? 10.006 1.924 -18.454 1.00 89.50 96 GLU A O 1
ATOM 717 N N . GLN A 1 97 ? 10.028 3.311 -20.217 1.00 89.69 97 GLN A N 1
ATOM 718 C CA . GLN A 1 97 ? 9.667 4.503 -19.452 1.00 89.69 97 GLN A CA 1
ATOM 719 C C . GLN A 1 97 ? 8.268 4.368 -18.846 1.00 89.69 97 GLN A C 1
ATOM 721 O O . GLN A 1 97 ? 8.050 4.781 -17.711 1.00 89.69 97 GLN A O 1
ATOM 726 N N . MET A 1 98 ? 7.345 3.745 -19.582 1.00 89.19 98 MET A N 1
ATOM 727 C CA . MET A 1 98 ? 6.007 3.431 -19.090 1.00 89.19 98 MET A CA 1
ATOM 728 C C . MET A 1 98 ? 6.059 2.449 -17.913 1.00 89.19 98 MET A C 1
ATOM 730 O O . MET A 1 98 ? 5.431 2.710 -16.894 1.00 89.19 98 MET A O 1
ATOM 734 N N . ALA A 1 99 ? 6.880 1.396 -17.997 1.00 89.94 99 ALA A N 1
ATOM 735 C CA . ALA A 1 99 ? 7.054 0.444 -16.900 1.00 89.94 99 ALA A CA 1
ATOM 736 C C . ALA A 1 99 ? 7.623 1.100 -15.631 1.00 89.94 99 ALA A C 1
ATOM 738 O O . ALA A 1 99 ? 7.110 0.879 -14.534 1.00 89.94 99 ALA A O 1
ATOM 739 N N . TYR A 1 100 ? 8.637 1.962 -15.770 1.00 89.25 100 TYR A N 1
ATOM 740 C CA . TYR A 1 100 ? 9.179 2.715 -14.635 1.00 89.25 100 TYR A CA 1
ATOM 741 C C . TYR A 1 100 ? 8.137 3.666 -14.026 1.00 89.25 100 TYR A C 1
ATOM 743 O O . TYR A 1 100 ? 8.033 3.773 -12.804 1.00 89.25 100 TYR A O 1
ATOM 751 N N . PHE A 1 101 ? 7.345 4.341 -14.865 1.00 88.19 101 PHE A N 1
ATOM 752 C CA . PHE A 1 101 ? 6.266 5.219 -14.413 1.00 88.19 101 PHE A CA 1
ATOM 753 C C . PHE A 1 101 ? 5.168 4.450 -13.662 1.00 88.19 101 PHE A C 1
ATOM 755 O O . PHE A 1 101 ? 4.767 4.888 -12.587 1.00 88.19 101 PHE A O 1
ATOM 762 N N . ASP A 1 102 ? 4.737 3.287 -14.159 1.00 88.94 102 ASP A N 1
ATOM 763 C CA . ASP A 1 102 ? 3.753 2.425 -13.488 1.00 88.94 102 ASP A CA 1
ATOM 764 C C . ASP A 1 102 ? 4.240 1.971 -12.101 1.00 88.94 102 ASP A C 1
ATOM 766 O O . ASP A 1 102 ? 3.505 2.033 -11.109 1.00 88.94 102 ASP A O 1
ATOM 770 N N . LEU A 1 103 ? 5.503 1.538 -12.005 1.00 87.75 103 LEU A N 1
ATOM 771 C CA . LEU A 1 103 ? 6.115 1.176 -10.726 1.00 87.75 103 LEU A CA 1
ATOM 772 C C . LEU A 1 103 ? 6.190 2.378 -9.778 1.00 87.75 103 LEU A C 1
ATOM 774 O O . LEU A 1 103 ? 5.934 2.240 -8.582 1.00 87.75 103 LEU A O 1
ATOM 778 N N . TRP A 1 104 ? 6.520 3.558 -10.300 1.00 86.38 104 TRP A N 1
ATOM 779 C CA . TRP A 1 104 ? 6.576 4.778 -9.507 1.00 86.38 104 TRP A CA 1
ATOM 780 C C . TRP A 1 104 ? 5.197 5.201 -9.002 1.00 86.38 104 TRP A C 1
ATOM 782 O O . TRP A 1 104 ? 5.040 5.441 -7.811 1.00 86.38 104 TRP A O 1
ATOM 792 N N . GLU A 1 105 ? 4.172 5.21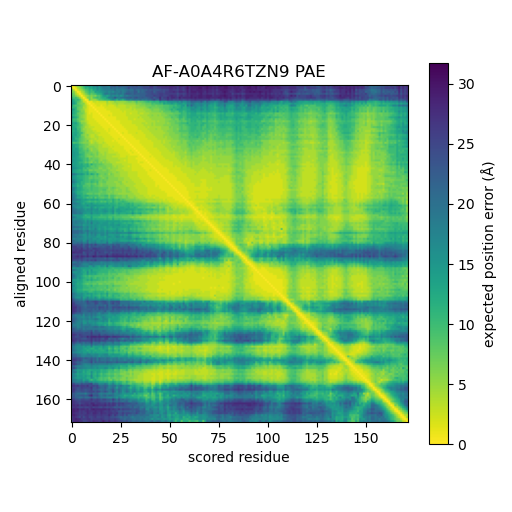0 -9.851 1.00 84.12 105 GLU A N 1
ATOM 793 C CA . GLU A 1 105 ? 2.807 5.594 -9.470 1.00 84.12 105 GLU A CA 1
ATOM 794 C C . GLU A 1 105 ? 2.207 4.655 -8.408 1.00 84.12 105 GLU A C 1
ATOM 796 O O . GLU A 1 105 ? 1.420 5.064 -7.553 1.00 84.12 105 GLU A O 1
ATOM 801 N N . THR A 1 106 ? 2.578 3.376 -8.454 1.00 83.75 106 THR A N 1
ATOM 802 C CA . THR A 1 106 ? 2.082 2.355 -7.524 1.00 83.75 106 THR A CA 1
ATOM 803 C C . THR A 1 106 ? 2.810 2.354 -6.177 1.00 83.75 106 THR A C 1
ATOM 805 O O . THR A 1 106 ? 2.234 1.911 -5.181 1.00 83.75 106 THR A O 1
ATOM 808 N N . GLN A 1 107 ? 4.047 2.854 -6.118 1.00 81.75 107 GLN A N 1
ATOM 809 C CA . GLN A 1 107 ? 4.899 2.796 -4.923 1.00 81.75 107 GLN A CA 1
ATOM 810 C C . GLN A 1 107 ? 5.193 4.162 -4.292 1.00 81.75 107 GLN A C 1
ATOM 812 O O . GLN A 1 107 ? 5.591 4.209 -3.127 1.00 81.75 107 GLN A O 1
ATOM 817 N N . CYS A 1 108 ? 5.009 5.260 -5.024 1.00 81.31 108 CYS A N 1
ATOM 818 C CA . CYS A 1 108 ? 5.398 6.602 -4.608 1.00 81.31 108 CYS A CA 1
ATOM 819 C C . CYS A 1 108 ? 4.218 7.565 -4.531 1.00 81.31 108 CYS A C 1
ATOM 821 O O . CYS A 1 108 ? 3.258 7.492 -5.293 1.00 81.31 108 CYS A O 1
ATOM 823 N N . ARG A 1 109 ? 4.324 8.498 -3.580 1.00 78.81 109 ARG A N 1
ATOM 824 C CA . ARG A 1 109 ? 3.339 9.552 -3.354 1.00 78.81 109 ARG A CA 1
ATOM 825 C C . ARG A 1 109 ? 3.641 10.751 -4.250 1.00 78.81 109 ARG A C 1
ATOM 827 O O . ARG A 1 109 ? 4.783 11.206 -4.266 1.00 78.81 109 ARG A O 1
ATOM 834 N N . TYR A 1 110 ? 2.634 11.344 -4.892 1.00 76.44 110 TYR A N 1
ATOM 835 C CA . TYR A 1 110 ? 2.839 12.559 -5.704 1.00 76.44 110 TYR A CA 1
ATOM 836 C C . TYR A 1 110 ? 3.301 13.769 -4.877 1.00 76.44 110 TYR A C 1
ATOM 838 O O . TYR A 1 110 ? 4.038 14.631 -5.364 1.00 76.44 110 TYR A O 1
ATOM 846 N N . SER A 1 111 ? 2.927 13.815 -3.598 1.00 65.19 111 SER A N 1
ATOM 847 C CA . SER A 1 111 ? 3.254 14.930 -2.709 1.00 65.19 111 SER A CA 1
ATOM 848 C C . SER A 1 111 ? 4.718 14.992 -2.253 1.00 65.19 111 SER A C 1
ATOM 850 O O . SER A 1 111 ? 5.061 15.930 -1.536 1.00 65.19 111 SER A O 1
ATOM 852 N N . SER A 1 112 ? 5.582 14.027 -2.603 1.00 59.16 112 SER A N 1
ATOM 853 C CA . SER A 1 112 ? 7.001 14.067 -2.203 1.00 59.16 112 SER A CA 1
ATOM 854 C C . SER A 1 112 ? 7.772 15.236 -2.831 1.00 59.16 112 SER A C 1
ATOM 856 O O . SER A 1 112 ? 8.820 15.613 -2.316 1.00 59.16 112 SER A O 1
ATOM 858 N N . ASN A 1 113 ? 7.219 15.864 -3.877 1.00 58.84 113 ASN A N 1
ATOM 859 C CA . ASN A 1 113 ? 7.857 16.943 -4.637 1.00 58.84 113 ASN A CA 1
ATOM 860 C C . ASN A 1 113 ? 7.193 18.324 -4.462 1.00 58.84 113 ASN A C 1
ATOM 862 O O . ASN A 1 113 ? 7.265 19.144 -5.373 1.00 58.84 113 ASN A O 1
ATOM 866 N N . ASN A 1 114 ? 6.520 18.601 -3.335 1.00 58.16 114 ASN A N 1
ATOM 867 C CA . ASN A 1 114 ? 5.842 19.887 -3.059 1.00 58.16 114 ASN A CA 1
ATOM 868 C C . ASN A 1 114 ? 4.774 20.313 -4.094 1.00 58.16 114 ASN A C 1
ATOM 870 O O . ASN A 1 114 ? 4.378 21.474 -4.116 1.00 58.16 114 ASN A O 1
ATOM 874 N N . ASN A 1 115 ? 4.292 19.404 -4.950 1.00 61.50 115 ASN A N 1
ATOM 875 C CA . ASN A 1 115 ? 3.448 19.765 -6.094 1.00 61.50 115 ASN A CA 1
ATOM 876 C C . ASN A 1 115 ? 1.937 19.834 -5.778 1.00 61.50 115 ASN A C 1
ATOM 878 O O . ASN A 1 115 ? 1.149 19.956 -6.701 1.00 61.50 115 ASN A O 1
ATOM 882 N N . GLU A 1 116 ? 1.508 19.691 -4.515 1.00 64.44 116 GLU A N 1
ATOM 883 C CA . GLU A 1 116 ? 0.089 19.646 -4.063 1.00 64.44 116 GLU A CA 1
ATOM 884 C C . GLU A 1 116 ? -0.844 18.661 -4.806 1.00 64.44 116 GLU A C 1
ATOM 886 O O . GLU A 1 116 ? -2.028 18.561 -4.490 1.00 64.44 116 GLU A O 1
ATOM 891 N N . ILE A 1 117 ? -0.327 17.889 -5.762 1.00 67.25 117 ILE A N 1
ATOM 892 C CA . ILE A 1 117 ? -1.057 16.835 -6.448 1.00 67.25 117 ILE A CA 1
ATOM 893 C C . ILE A 1 117 ? -1.196 15.684 -5.463 1.00 67.25 117 ILE A C 1
ATOM 895 O O . ILE A 1 117 ? -0.203 15.101 -5.021 1.00 67.25 117 ILE A O 1
ATOM 899 N N . TYR A 1 118 ? -2.447 15.376 -5.139 1.00 71.38 118 TYR A N 1
ATOM 900 C CA . TYR A 1 118 ? -2.816 14.208 -4.365 1.00 71.38 118 TYR A CA 1
ATOM 901 C C . TYR A 1 118 ? -3.699 13.309 -5.216 1.00 71.38 118 TYR A C 1
ATOM 903 O O . TYR A 1 118 ? -4.670 13.774 -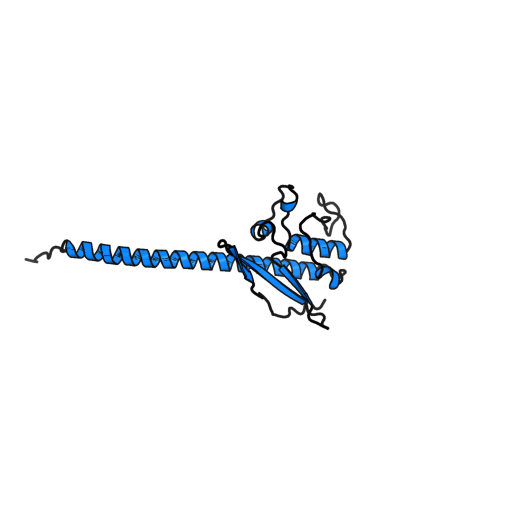5.815 1.00 71.38 118 TYR A O 1
ATOM 911 N N . ASN A 1 119 ? -3.395 12.019 -5.241 1.00 74.19 119 ASN A N 1
ATOM 912 C CA . ASN A 1 119 ? -4.316 11.012 -5.757 1.00 74.19 119 ASN A CA 1
ATOM 913 C C . ASN A 1 119 ? -4.918 10.199 -4.595 1.00 74.19 119 ASN A C 1
ATOM 915 O O . ASN A 1 119 ? -4.489 10.290 -3.445 1.00 74.19 119 ASN A O 1
ATOM 919 N N . SER A 1 120 ? -5.940 9.393 -4.876 1.00 73.94 120 SER A N 1
ATOM 920 C CA . SER A 1 120 ? -6.568 8.536 -3.857 1.00 73.94 120 SER A CA 1
ATOM 921 C C . SER A 1 120 ? -5.616 7.470 -3.292 1.00 73.94 120 SER A C 1
ATOM 923 O O . SER A 1 120 ? -5.823 6.999 -2.175 1.00 73.94 120 SER A O 1
ATOM 925 N N . ARG A 1 121 ? -4.558 7.114 -4.033 1.00 75.88 121 ARG A N 1
ATOM 926 C CA . ARG A 1 121 ? -3.548 6.107 -3.658 1.00 75.88 121 ARG A CA 1
ATOM 927 C C . ARG A 1 121 ? -2.573 6.646 -2.605 1.00 75.88 121 ARG A C 1
ATOM 929 O O . ARG A 1 121 ? -2.122 5.894 -1.747 1.00 75.88 121 ARG A O 1
ATOM 936 N N . ASP A 1 122 ? -2.314 7.952 -2.613 1.00 76.06 122 ASP A N 1
ATOM 937 C CA . ASP A 1 122 ? -1.410 8.649 -1.693 1.00 76.06 122 ASP A CA 1
ATOM 938 C C . ASP A 1 122 ? -1.805 8.496 -0.218 1.00 76.06 122 ASP A C 1
ATOM 940 O O . ASP A 1 122 ? -0.952 8.583 0.664 1.00 76.06 122 ASP A O 1
ATOM 944 N N . ALA A 1 123 ? -3.091 8.268 0.063 1.00 73.94 123 ALA A N 1
ATOM 945 C CA . ALA A 1 123 ? -3.597 8.039 1.416 1.00 73.94 123 ALA A CA 1
ATOM 946 C C . ALA A 1 123 ? -3.146 6.693 2.010 1.00 73.94 123 ALA A C 1
ATOM 948 O O . ALA A 1 123 ? -3.209 6.506 3.226 1.00 73.94 123 ALA A O 1
ATOM 949 N N . LEU A 1 124 ? -2.710 5.760 1.161 1.00 73.75 124 LEU A N 1
ATOM 950 C CA . LEU A 1 124 ? -2.279 4.421 1.557 1.00 73.75 124 LEU A CA 1
ATOM 951 C C . LEU A 1 124 ? -0.772 4.357 1.801 1.00 73.75 124 LEU A C 1
ATOM 953 O O . LEU A 1 124 ? -0.307 3.499 2.550 1.00 73.75 124 LEU A O 1
ATOM 957 N N . LEU A 1 125 ? -0.011 5.247 1.162 1.00 72.19 125 LEU A N 1
ATOM 958 C CA . LEU A 1 125 ? 1.443 5.262 1.217 1.00 72.19 125 LEU A CA 1
ATOM 959 C C . LEU A 1 125 ? 1.900 6.020 2.474 1.00 72.19 125 LEU A C 1
ATOM 961 O O . LEU A 1 125 ? 1.695 7.237 2.565 1.00 72.19 125 LEU A O 1
ATOM 965 N N . PRO A 1 126 ? 2.522 5.354 3.464 1.00 63.31 126 PRO A N 1
ATOM 966 C CA . PRO A 1 126 ? 3.093 6.059 4.603 1.00 63.31 126 PRO A CA 1
ATOM 967 C C . PRO A 1 126 ? 4.175 7.038 4.133 1.00 63.31 126 PRO A C 1
ATOM 969 O O . PRO A 1 126 ? 5.002 6.731 3.272 1.00 63.31 126 PRO A O 1
ATOM 972 N N . ALA A 1 127 ? 4.176 8.241 4.710 1.00 53.97 127 ALA A N 1
ATOM 973 C CA . ALA A 1 127 ? 5.150 9.271 4.373 1.00 53.97 127 ALA A CA 1
ATOM 974 C C . ALA A 1 127 ? 6.583 8.755 4.615 1.00 53.97 127 ALA A C 1
ATOM 976 O O . ALA A 1 127 ? 6.918 8.344 5.723 1.00 53.97 127 ALA A O 1
ATOM 977 N N . GLY A 1 128 ? 7.422 8.770 3.575 1.00 54.75 128 GLY A N 1
ATOM 978 C CA . GLY A 1 128 ? 8.852 8.459 3.680 1.00 54.75 128 GLY A CA 1
ATOM 979 C C . GLY A 1 128 ? 9.232 6.975 3.764 1.00 54.75 128 GLY A C 1
ATOM 980 O O . GLY A 1 128 ? 10.398 6.690 4.020 1.00 54.75 128 GLY A O 1
ATOM 981 N N . SER A 1 129 ? 8.310 6.029 3.546 1.00 51.91 129 SER A N 1
ATOM 982 C CA . SER A 1 129 ? 8.651 4.595 3.558 1.00 51.91 129 SER A CA 1
ATOM 983 C C . SER A 1 129 ? 8.922 4.092 2.144 1.00 51.91 129 SER A C 1
ATOM 985 O O . SER A 1 129 ? 8.013 4.009 1.323 1.00 51.91 129 SER A O 1
ATOM 987 N N . GLN A 1 130 ? 10.175 3.747 1.870 1.00 56.56 130 GLN A N 1
ATOM 988 C CA . GLN A 1 130 ? 10.522 2.827 0.794 1.00 56.56 130 GLN A CA 1
ATOM 989 C C . GLN A 1 130 ? 10.971 1.506 1.438 1.00 56.56 130 GLN A C 1
ATOM 991 O O . GLN A 1 130 ? 11.746 1.560 2.398 1.00 56.56 130 GLN A O 1
ATOM 996 N N . PRO A 1 131 ? 10.519 0.334 0.955 1.00 57.41 131 PRO A N 1
ATOM 997 C CA . PRO A 1 131 ? 9.705 0.116 -0.246 1.00 57.41 131 PRO A CA 1
ATOM 998 C C . PRO A 1 131 ? 8.224 0.502 -0.067 1.00 57.41 131 PRO A C 1
ATOM 1000 O O . PRO A 1 131 ? 7.722 0.560 1.055 1.00 57.41 131 PRO A O 1
ATOM 1003 N N . GLY A 1 132 ? 7.554 0.806 -1.185 1.00 67.44 132 GLY A N 1
ATOM 1004 C CA . GLY A 1 132 ? 6.125 1.134 -1.225 1.00 67.44 132 GLY A CA 1
ATOM 1005 C C . GLY A 1 132 ? 5.221 -0.064 -0.896 1.00 67.44 132 GLY A C 1
ATOM 1006 O O . GLY A 1 132 ? 5.691 -1.146 -0.554 1.00 67.44 132 GLY A O 1
ATOM 1007 N N . ILE A 1 133 ? 3.900 0.115 -1.023 1.00 74.44 133 ILE A N 1
ATOM 1008 C CA . ILE A 1 133 ? 2.893 -0.923 -0.710 1.00 74.44 133 ILE A CA 1
ATOM 1009 C C . ILE A 1 133 ? 3.112 -2.199 -1.523 1.00 74.44 133 ILE A C 1
ATOM 1011 O O . ILE A 1 133 ? 2.802 -3.271 -1.024 1.00 74.44 133 ILE A O 1
ATOM 1015 N N . ILE A 1 134 ? 3.636 -2.113 -2.747 1.00 80.94 134 ILE A N 1
ATOM 1016 C CA . ILE A 1 134 ? 3.756 -3.253 -3.661 1.00 80.94 134 ILE A CA 1
ATOM 1017 C C . ILE A 1 134 ? 5.222 -3.569 -3.928 1.00 80.94 134 ILE A C 1
ATOM 1019 O O . ILE A 1 134 ? 6.001 -2.671 -4.237 1.00 80.94 134 ILE A O 1
ATOM 1023 N N . SER A 1 135 ? 5.575 -4.852 -3.883 1.00 79.44 135 SER A N 1
ATOM 1024 C CA . SER A 1 135 ? 6.838 -5.367 -4.408 1.00 79.44 135 SER A CA 1
ATOM 1025 C C . SER A 1 135 ? 6.597 -6.488 -5.416 1.00 79.44 135 SER A C 1
ATOM 1027 O O . SER A 1 135 ? 5.680 -7.301 -5.269 1.00 79.44 135 SER A O 1
ATOM 1029 N N . LEU A 1 136 ? 7.425 -6.513 -6.458 1.00 81.50 136 LEU A N 1
ATOM 1030 C CA . LEU A 1 136 ? 7.447 -7.559 -7.472 1.00 81.50 136 LEU A CA 1
ATOM 1031 C C . LEU A 1 136 ? 8.734 -8.367 -7.317 1.00 81.50 136 LEU A C 1
ATOM 1033 O O . LEU A 1 136 ? 9.815 -7.810 -7.133 1.00 81.50 136 LEU A O 1
ATOM 1037 N N . ALA A 1 137 ? 8.608 -9.683 -7.390 1.00 80.31 137 ALA A N 1
ATOM 1038 C CA . ALA A 1 137 ? 9.728 -10.606 -7.428 1.00 80.31 137 ALA A CA 1
ATOM 1039 C C . ALA A 1 137 ? 9.485 -11.641 -8.525 1.00 80.31 137 ALA A C 1
ATOM 1041 O O . ALA A 1 137 ? 8.347 -12.039 -8.765 1.00 80.31 137 ALA A O 1
ATOM 1042 N N . GLN A 1 138 ? 10.551 -12.088 -9.179 1.00 79.19 138 GLN A N 1
ATOM 1043 C CA . GLN A 1 138 ? 10.490 -13.179 -10.145 1.00 79.19 138 GLN A CA 1
ATOM 1044 C C . GLN A 1 138 ? 10.968 -14.475 -9.492 1.00 79.19 138 GLN A C 1
ATOM 1046 O O . GLN A 1 138 ? 11.972 -14.492 -8.775 1.00 79.19 138 GLN A O 1
ATOM 1051 N N . GLU A 1 139 ? 10.251 -15.564 -9.746 1.00 76.69 139 GLU A N 1
ATOM 1052 C CA . GLU A 1 139 ? 10.648 -16.900 -9.310 1.00 76.69 139 GLU A CA 1
ATOM 1053 C C . GLU A 1 139 ? 11.860 -17.393 -10.119 1.00 76.69 139 GLU A C 1
ATOM 1055 O O . GLU A 1 139 ? 11.930 -17.241 -11.342 1.00 76.69 139 GLU A O 1
ATOM 1060 N N . THR A 1 140 ? 12.839 -17.998 -9.442 1.00 74.06 140 THR A N 1
ATOM 1061 C CA . THR A 1 140 ? 14.110 -18.400 -10.064 1.00 74.06 140 THR A CA 1
ATOM 1062 C C . THR A 1 140 ? 13.875 -19.369 -11.228 1.00 74.06 140 THR A C 1
ATOM 1064 O O . THR A 1 140 ? 13.241 -20.406 -11.052 1.00 74.06 140 THR A O 1
ATOM 1067 N N . ASN A 1 141 ? 14.428 -19.060 -12.407 1.00 67.25 141 ASN A N 1
ATOM 1068 C CA . ASN A 1 141 ? 14.313 -19.867 -13.633 1.00 67.25 141 ASN A CA 1
ATOM 1069 C C . ASN A 1 141 ? 12.879 -20.056 -14.166 1.00 67.25 141 ASN A C 1
ATOM 1071 O O . ASN A 1 141 ? 12.598 -21.058 -14.824 1.00 67.25 141 ASN A O 1
ATOM 1075 N N . SER A 1 142 ? 11.973 -19.111 -13.913 1.00 69.25 142 SER A N 1
ATOM 1076 C CA . SER A 1 142 ? 10.621 -19.155 -14.474 1.00 69.25 142 SER A CA 1
ATOM 1077 C C . SER A 1 142 ? 10.133 -17.776 -14.911 1.00 69.25 142 SER A C 1
ATOM 1079 O O . SER A 1 142 ? 10.576 -16.755 -14.392 1.00 69.25 142 SER A O 1
ATOM 1081 N N . ASP A 1 143 ? 9.192 -17.759 -15.852 1.00 70.56 143 ASP A N 1
ATOM 1082 C CA . ASP A 1 143 ? 8.489 -16.552 -16.313 1.00 70.56 143 ASP A CA 1
ATOM 1083 C C . ASP A 1 143 ? 7.355 -16.136 -15.351 1.00 70.56 143 ASP A C 1
ATOM 1085 O O . ASP A 1 143 ? 6.403 -15.450 -15.704 1.00 70.56 143 ASP A O 1
ATOM 1089 N N . VAL A 1 144 ? 7.399 -16.640 -14.114 1.00 74.31 144 VAL A N 1
ATOM 1090 C CA . VAL A 1 144 ? 6.347 -16.439 -13.121 1.00 74.31 144 VAL A CA 1
ATOM 1091 C C . VAL A 1 144 ? 6.744 -15.307 -12.187 1.00 74.31 144 VAL A C 1
ATOM 1093 O O . VAL A 1 144 ? 7.790 -15.339 -11.532 1.00 74.31 144 VAL A O 1
ATOM 1096 N N . PHE A 1 145 ? 5.852 -14.327 -12.088 1.00 75.69 145 PHE A N 1
ATOM 1097 C CA . PHE A 1 145 ? 5.973 -13.202 -11.178 1.00 75.69 145 PHE A CA 1
ATOM 1098 C C . PHE A 1 145 ? 5.168 -13.410 -9.902 1.00 75.69 145 PHE A C 1
ATOM 1100 O O . PHE A 1 145 ? 4.055 -13.939 -9.904 1.00 75.69 145 PHE A O 1
ATOM 1107 N N . ARG A 1 146 ? 5.719 -12.900 -8.806 1.00 78.00 146 ARG A N 1
ATOM 1108 C CA . ARG A 1 146 ? 5.073 -12.793 -7.506 1.00 78.00 146 ARG A CA 1
ATOM 1109 C C . ARG A 1 146 ? 4.909 -11.319 -7.160 1.00 78.00 146 ARG A C 1
ATOM 1111 O O . ARG A 1 146 ? 5.895 -10.615 -6.953 1.00 78.00 146 ARG A O 1
ATOM 1118 N N . ALA A 1 147 ? 3.662 -10.875 -7.063 1.00 81.06 147 ALA A N 1
ATOM 1119 C CA . ALA A 1 147 ? 3.321 -9.572 -6.508 1.00 81.06 147 ALA A CA 1
ATOM 1120 C C . ALA A 1 147 ? 2.992 -9.711 -5.019 1.00 81.06 147 ALA A C 1
ATOM 1122 O O . ALA A 1 147 ? 2.279 -10.628 -4.618 1.00 81.06 147 ALA A O 1
ATOM 1123 N N . THR A 1 148 ? 3.525 -8.815 -4.192 1.00 80.56 148 THR A N 1
ATOM 1124 C CA . THR A 1 148 ? 3.263 -8.771 -2.749 1.00 80.56 148 THR A CA 1
ATOM 1125 C C . THR A 1 148 ? 2.778 -7.383 -2.357 1.00 80.56 148 THR A C 1
ATOM 1127 O O . THR A 1 148 ? 3.451 -6.403 -2.659 1.00 80.56 148 THR A O 1
ATOM 1130 N N . ALA A 1 149 ? 1.648 -7.300 -1.646 1.00 81.31 149 ALA A N 1
ATOM 1131 C CA . ALA A 1 149 ? 1.163 -6.060 -1.040 1.00 81.31 149 ALA A CA 1
ATOM 1132 C C . ALA A 1 149 ? 1.407 -6.019 0.465 1.00 81.31 149 ALA A C 1
ATOM 1134 O O . ALA A 1 149 ? 1.104 -6.958 1.196 1.00 81.31 149 ALA A O 1
ATOM 1135 N N . THR A 1 150 ? 1.833 -4.864 0.945 1.00 78.19 150 THR A N 1
ATOM 1136 C CA . THR A 1 150 ? 2.054 -4.544 2.349 1.00 78.19 150 THR A CA 1
ATOM 1137 C C . THR A 1 150 ? 1.173 -3.357 2.719 1.00 78.19 150 THR A C 1
ATOM 1139 O O . THR A 1 150 ? 1.162 -2.351 2.017 1.00 78.1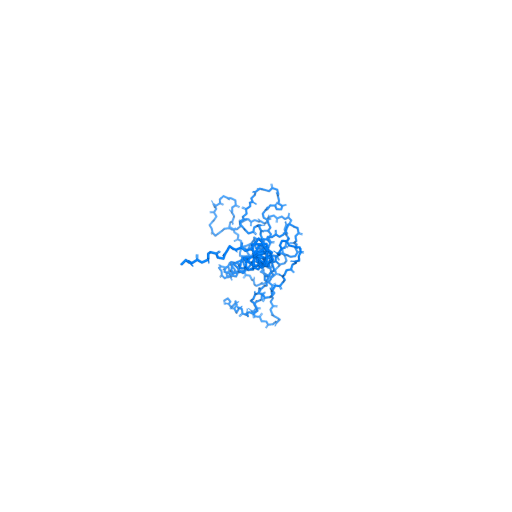9 150 THR A O 1
ATOM 1142 N N . TRP A 1 151 ? 0.386 -3.464 3.789 1.00 77.38 151 TRP A N 1
ATOM 1143 C CA . TRP A 1 151 ? -0.450 -2.354 4.256 1.00 77.38 151 TRP A CA 1
ATOM 1144 C C . TRP A 1 151 ? -0.126 -1.993 5.699 1.00 77.38 151 TRP A C 1
ATOM 1146 O O . TRP A 1 151 ? 0.451 -2.770 6.464 1.00 77.38 151 TRP A O 1
ATOM 1156 N N . PHE A 1 152 ? -0.509 -0.776 6.065 1.00 72.38 152 PHE A N 1
ATOM 1157 C CA . PHE A 1 152 ? -0.197 -0.182 7.354 1.00 72.38 152 PHE A CA 1
ATOM 1158 C C . PHE A 1 152 ? -1.495 0.129 8.093 1.00 72.38 152 PHE A C 1
ATOM 1160 O O . PHE A 1 152 ? -2.414 0.738 7.546 1.00 72.38 152 PHE A O 1
ATOM 1167 N N . TYR A 1 153 ? -1.569 -0.281 9.356 1.00 70.44 153 TYR A N 1
ATOM 1168 C CA . TYR A 1 153 ? -2.649 0.114 10.253 1.00 70.44 153 TYR A CA 1
ATOM 1169 C C . TYR A 1 153 ? -2.261 1.394 11.017 1.00 70.44 153 TYR A C 1
ATOM 1171 O O . TYR A 1 153 ? -1.081 1.647 11.272 1.00 70.44 153 TYR A O 1
ATOM 1179 N N . LYS A 1 154 ? -3.250 2.193 11.452 1.00 56.97 154 LYS A N 1
ATOM 1180 C CA . LYS A 1 154 ? -3.082 3.488 12.160 1.00 56.97 154 LYS A CA 1
ATOM 1181 C C . LYS A 1 154 ? -2.410 3.378 13.556 1.00 56.97 154 LYS A C 1
ATOM 1183 O O . LYS A 1 154 ? -2.390 4.342 14.310 1.00 56.97 154 LYS A O 1
ATOM 1188 N N . GLY A 1 155 ? -1.845 2.219 13.898 1.00 57.59 155 GLY A N 1
ATOM 1189 C CA . GLY A 1 155 ? -1.074 1.932 15.114 1.00 57.59 155 GLY A CA 1
ATOM 1190 C C . GLY A 1 155 ? 0.433 1.728 14.895 1.00 57.59 155 GLY A C 1
ATOM 1191 O O . GLY A 1 155 ? 1.127 1.390 15.845 1.00 57.59 155 GLY A O 1
ATOM 1192 N N . GLY A 1 156 ? 0.949 1.932 13.675 1.00 53.31 156 GLY A N 1
ATOM 1193 C CA . GLY A 1 156 ? 2.393 2.002 13.404 1.00 53.31 156 GLY A CA 1
ATOM 1194 C C . GLY A 1 156 ? 3.104 0.675 13.112 1.00 53.31 156 GLY A C 1
ATOM 1195 O O . GLY A 1 156 ? 4.297 0.696 12.822 1.00 53.31 156 GLY A O 1
ATOM 1196 N N . SER A 1 157 ? 2.411 -0.465 13.131 1.00 56.78 157 SER A N 1
ATOM 1197 C CA . SER A 1 157 ? 2.964 -1.744 12.670 1.00 56.78 157 SER A CA 1
ATOM 1198 C C . SER A 1 157 ? 2.601 -2.001 11.206 1.00 56.78 157 SER A C 1
ATOM 1200 O O . SER A 1 157 ? 1.431 -1.940 10.817 1.00 56.78 157 SER A O 1
ATOM 1202 N N . SER A 1 158 ? 3.612 -2.285 10.383 1.00 60.09 158 SER A N 1
ATOM 1203 C CA . SER A 1 158 ? 3.419 -2.800 9.029 1.00 60.09 158 SER A CA 1
ATOM 1204 C C . SER A 1 158 ? 2.899 -4.233 9.106 1.00 60.09 158 SER A C 1
ATOM 1206 O O . SER A 1 158 ? 3.483 -5.083 9.777 1.00 60.09 158 SER A O 1
ATOM 1208 N N . HIS A 1 159 ? 1.793 -4.511 8.420 1.00 59.75 159 HIS A N 1
ATOM 1209 C CA . HIS A 1 159 ? 1.326 -5.873 8.216 1.00 59.75 159 HIS A CA 1
ATOM 1210 C C . HIS A 1 159 ? 1.704 -6.282 6.800 1.00 59.75 159 HIS A C 1
ATOM 1212 O O . HIS A 1 159 ? 1.202 -5.764 5.801 1.00 59.75 159 HIS A O 1
ATOM 1218 N N . THR A 1 160 ? 2.638 -7.221 6.715 1.00 54.44 160 THR A N 1
ATOM 1219 C CA . THR A 1 160 ? 2.920 -7.916 5.473 1.00 54.44 160 THR A CA 1
ATOM 1220 C C . THR A 1 160 ? 1.923 -9.056 5.380 1.00 54.44 160 THR A C 1
ATOM 1222 O O . THR A 1 160 ? 1.921 -9.979 6.192 1.00 54.44 160 THR A O 1
ATOM 1225 N N . SER A 1 161 ? 1.041 -9.011 4.392 1.00 50.94 161 SER A N 1
ATOM 1226 C CA . SER A 1 161 ? 0.489 -10.265 3.908 1.00 50.94 161 SER A CA 1
ATOM 1227 C C . SER A 1 161 ? 1.133 -10.543 2.574 1.00 50.94 161 SER A C 1
ATOM 1229 O O . SER A 1 161 ? 1.175 -9.676 1.709 1.00 50.94 161 SER A O 1
ATOM 1231 N N . SER A 1 162 ? 1.581 -11.772 2.367 1.00 46.44 162 SER A N 1
ATOM 1232 C CA . SER A 1 162 ? 1.766 -12.296 1.018 1.00 46.44 162 SER A CA 1
ATOM 1233 C C . SER A 1 162 ? 0.378 -12.514 0.411 1.00 46.44 162 SER A C 1
ATOM 1235 O O . SER A 1 162 ? -0.106 -13.633 0.247 1.00 46.44 162 SER A O 1
ATOM 1237 N N . GLY A 1 163 ? -0.340 -11.409 0.226 1.00 40.25 163 GLY A N 1
ATOM 1238 C CA . GLY A 1 163 ? -1.674 -11.362 -0.319 1.00 40.25 163 GLY A CA 1
ATOM 1239 C C . GLY A 1 163 ? -1.539 -11.668 -1.789 1.00 40.25 163 GLY A C 1
ATOM 1240 O O . GLY A 1 163 ? -1.204 -10.777 -2.554 1.00 40.25 163 GLY A O 1
ATOM 1241 N N . ILE A 1 164 ? -1.832 -12.925 -2.129 1.00 43.50 164 ILE A N 1
ATOM 1242 C CA . ILE A 1 164 ? -1.760 -13.530 -3.461 1.00 43.50 164 ILE A CA 1
ATOM 1243 C C . ILE A 1 164 ? -0.385 -14.175 -3.747 1.00 43.50 164 ILE A C 1
ATOM 1245 O O . ILE A 1 164 ? 0.331 -13.838 -4.677 1.00 43.50 164 ILE A O 1
ATOM 1249 N N . ASN A 1 165 ? -0.075 -15.237 -2.991 1.00 39.56 165 ASN A N 1
ATOM 1250 C CA . ASN A 1 165 ? 0.786 -16.337 -3.458 1.00 39.56 165 ASN A CA 1
ATOM 1251 C C . ASN A 1 165 ? 0.052 -17.262 -4.443 1.00 39.56 165 ASN A C 1
ATOM 1253 O O . ASN A 1 165 ? 0.425 -18.427 -4.574 1.00 39.56 165 ASN A O 1
ATOM 1257 N N . THR A 1 166 ? -1.021 -16.820 -5.108 1.00 39.41 166 THR A N 1
ATOM 1258 C CA . THR A 1 166 ? -1.313 -17.518 -6.356 1.00 39.41 166 THR A CA 1
ATOM 1259 C C . THR A 1 166 ? -0.193 -17.079 -7.280 1.00 39.41 166 THR A C 1
ATOM 1261 O O . THR A 1 166 ? -0.062 -15.864 -7.454 1.00 39.41 166 THR A O 1
ATOM 1264 N N . PRO A 1 167 ? 0.613 -17.985 -7.847 1.00 42.34 167 PRO A N 1
ATOM 1265 C CA . PRO A 1 167 ? 1.282 -17.656 -9.086 1.00 42.34 167 PRO A CA 1
ATOM 1266 C C . PRO A 1 167 ? 0.155 -17.231 -10.024 1.00 42.34 167 PRO A C 1
ATOM 1268 O O . PRO A 1 167 ? -0.578 -18.056 -10.560 1.00 42.34 167 PRO A O 1
ATOM 1271 N N . GLN A 1 168 ? -0.086 -15.926 -10.125 1.00 44.50 168 GLN A N 1
ATOM 1272 C CA . GLN A 1 168 ? -0.698 -15.416 -11.321 1.00 44.50 168 GLN A CA 1
ATOM 1273 C C . GLN A 1 168 ? 0.408 -15.714 -12.319 1.00 44.50 168 GLN A C 1
ATOM 1275 O O . GLN A 1 168 ? 1.460 -15.081 -12.277 1.00 44.50 168 GLN A O 1
ATOM 1280 N N . GLU A 1 169 ? 0.246 -16.794 -13.087 1.00 46.25 169 GLU A N 1
ATOM 1281 C CA . GLU A 1 169 ? 1.005 -16.991 -14.312 1.00 46.25 169 GLU A CA 1
ATOM 1282 C C . GLU A 1 169 ? 0.691 -15.740 -15.138 1.00 46.25 169 GLU A C 1
ATOM 1284 O O . GLU A 1 169 ? -0.277 -15.683 -15.894 1.00 46.25 169 GLU A O 1
ATOM 1289 N N . ILE A 1 170 ? 1.448 -14.667 -14.911 1.00 50.94 170 ILE A N 1
ATOM 1290 C CA . ILE A 1 170 ? 1.503 -13.521 -15.800 1.00 50.94 170 ILE A CA 1
ATOM 1291 C C . ILE A 1 170 ? 2.380 -14.008 -16.944 1.00 50.94 170 ILE A C 1
ATOM 1293 O O . ILE A 1 170 ? 3.531 -13.626 -17.081 1.00 50.94 170 ILE A O 1
ATOM 1297 N N . ARG A 1 171 ? 1.838 -14.960 -17.703 1.00 50.72 171 ARG A N 1
ATOM 1298 C CA . ARG A 1 171 ? 2.406 -15.400 -18.960 1.00 50.72 171 ARG A CA 1
ATOM 1299 C C . ARG A 1 171 ? 1.975 -14.341 -19.965 1.00 50.72 171 ARG A C 1
ATOM 1301 O O . ARG A 1 171 ? 0.772 -14.161 -20.173 1.00 50.72 171 ARG A O 1
ATOM 1308 N N . ARG A 1 172 ? 2.935 -13.572 -20.468 1.00 52.44 172 ARG A N 1
ATOM 1309 C CA . ARG A 1 172 ? 2.679 -12.602 -21.536 1.00 52.44 172 ARG A CA 1
ATOM 1310 C C . ARG A 1 172 ? 2.271 -13.293 -22.832 1.00 52.44 172 ARG A C 1
ATOM 1312 O O . ARG A 1 172 ? 2.715 -14.441 -23.065 1.00 52.44 172 ARG A O 1
#

Organism: NCBI:txid1501432

pLDDT: mean 76.71, std 14.63, range [39.41, 97.5]

Sequence (172 aa):
MNRQKGITLIEVLVTLLVTTVGLLGLAALQLNALQATADSGQRSQAVWLMQDLIERMRVNPRASDGQYLQAVTCTTTPQQCAPTPNETNSVACSAEQMAYFDLWETQCRYSSNNNEIYNSRDALLPAGSQPGIISLAQETNSDVFRATATWFYKGGSSHTSSGINTPQEIRR

Mean predicted aligned error: 10.39 Å